Protein AF-A0A2N6FPE3-F1 (afdb_monomer)

Mean predicted aligned error: 8.56 Å

Radius of gyration: 13.71 Å; Cα contacts (8 Å, |Δi|>4): 95; chains: 1; bounding box: 36×28×33 Å

Structure (mmCIF, N/CA/C/O backbone):
data_AF-A0A2N6FPE3-F1
#
_entry.id   AF-A0A2N6FPE3-F1
#
loop_
_atom_site.group_PDB
_atom_site.id
_atom_site.type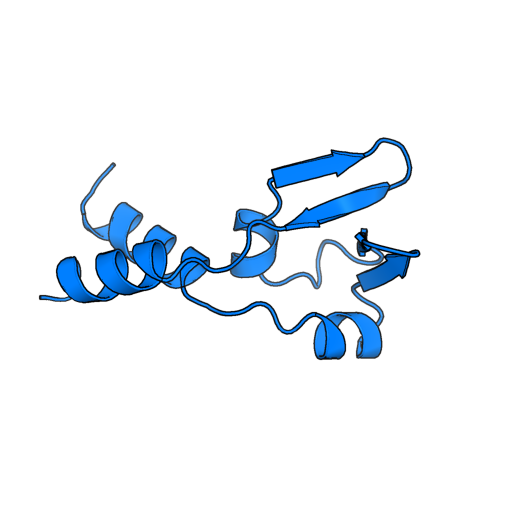_symbol
_atom_site.label_atom_id
_atom_site.label_alt_id
_atom_site.label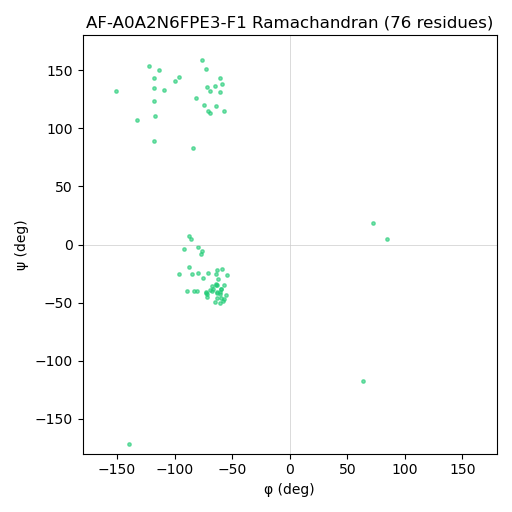_comp_id
_atom_site.label_asym_id
_atom_site.label_entity_id
_atom_site.label_seq_id
_atom_site.pdbx_PDB_ins_code
_atom_site.Cartn_x
_atom_site.Cartn_y
_atom_site.Cartn_z
_atom_site.occupancy
_atom_site.B_iso_or_equiv
_atom_site.auth_seq_id
_atom_site.auth_comp_id
_atom_site.auth_asym_id
_atom_site.auth_atom_id
_atom_site.pdbx_PDB_model_num
ATOM 1 N N . MET A 1 1 ? -2.477 17.002 16.388 1.00 55.62 1 MET A N 1
ATOM 2 C CA . MET A 1 1 ? -3.419 16.146 15.647 1.00 55.62 1 MET A CA 1
ATOM 3 C C . MET A 1 1 ? -4.805 16.403 16.185 1.00 55.62 1 MET A C 1
ATOM 5 O O . MET A 1 1 ? -5.087 16.045 17.327 1.00 55.62 1 MET A O 1
ATOM 9 N N . SER A 1 2 ? -5.625 17.071 15.387 1.00 72.62 2 SER A N 1
ATOM 10 C CA . SER A 1 2 ? -7.043 17.282 15.679 1.00 72.62 2 SER A CA 1
ATOM 11 C C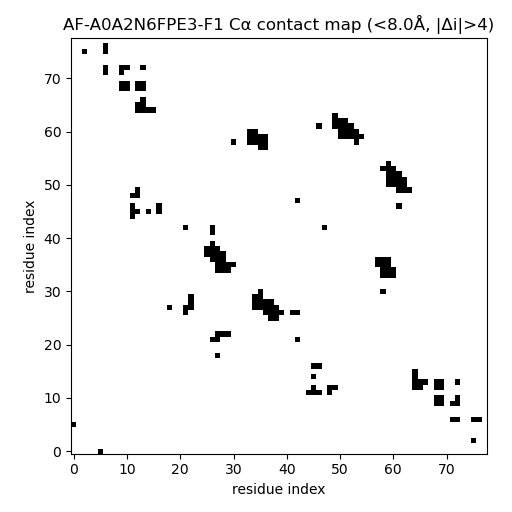 . SER A 1 2 ? -7.843 16.002 15.404 1.00 72.62 2 SER A C 1
ATOM 13 O O . SER A 1 2 ? -7.390 15.116 14.677 1.00 72.62 2 SER A O 1
ATOM 15 N N . LYS A 1 3 ? -9.037 15.868 16.000 1.00 70.19 3 LYS A N 1
ATOM 16 C CA . LYS A 1 3 ? -9.910 14.694 15.790 1.00 70.19 3 LYS A CA 1
ATOM 17 C C . LYS A 1 3 ? -10.262 14.482 14.313 1.00 70.19 3 LYS A C 1
ATOM 19 O O . LYS A 1 3 ? -10.356 13.340 13.878 1.00 70.19 3 LYS A O 1
ATOM 24 N N . GLU A 1 4 ? -10.417 15.569 13.565 1.00 73.69 4 GLU A N 1
ATOM 25 C CA . GLU A 1 4 ? -10.720 15.560 12.130 1.00 73.69 4 GLU A CA 1
ATOM 26 C C . GLU A 1 4 ? -9.572 14.941 11.321 1.00 73.69 4 GLU A C 1
ATOM 28 O O . GLU A 1 4 ? -9.795 13.970 10.601 1.00 73.69 4 GLU A O 1
ATOM 33 N N . GLU A 1 5 ? -8.327 15.375 11.556 1.00 69.62 5 GLU A N 1
ATOM 34 C CA . GLU A 1 5 ? -7.138 14.793 10.909 1.00 69.62 5 GLU A CA 1
ATOM 35 C C . GLU A 1 5 ? -6.982 13.294 11.217 1.00 69.62 5 GLU A C 1
ATOM 37 O O . GLU A 1 5 ? -6.581 12.502 10.364 1.00 69.62 5 GLU A O 1
ATOM 42 N N . ALA A 1 6 ? -7.298 12.881 12.449 1.00 67.88 6 ALA A N 1
ATOM 43 C CA . ALA A 1 6 ? -7.236 11.477 12.845 1.00 67.88 6 ALA A CA 1
ATOM 44 C C . ALA A 1 6 ? -8.301 10.628 12.131 1.00 67.88 6 ALA A C 1
ATOM 46 O O . ALA A 1 6 ? -8.039 9.475 11.787 1.00 67.88 6 ALA A O 1
ATOM 47 N N . LEU A 1 7 ? -9.488 11.191 11.895 1.00 72.12 7 LEU A N 1
ATOM 48 C CA . LEU A 1 7 ? -10.598 10.526 11.220 1.00 72.12 7 LEU A CA 1
ATOM 49 C C . LEU A 1 7 ? -10.331 10.379 9.719 1.00 72.12 7 LEU A C 1
ATOM 51 O O . LEU A 1 7 ? -10.560 9.304 9.164 1.00 72.12 7 LEU A O 1
ATOM 55 N N . GLU A 1 8 ? -9.786 11.409 9.073 1.00 70.94 8 GLU A N 1
ATOM 56 C CA . GLU A 1 8 ? -9.367 11.346 7.668 1.00 70.94 8 GLU A CA 1
ATOM 57 C C . GLU A 1 8 ? -8.244 10.330 7.455 1.00 70.94 8 GLU A C 1
ATOM 59 O O . GLU A 1 8 ? -8.354 9.456 6.593 1.00 70.94 8 GLU A O 1
ATOM 64 N N . LYS A 1 9 ? -7.218 10.344 8.316 1.00 68.25 9 LYS A N 1
ATOM 65 C CA . LYS A 1 9 ? -6.157 9.327 8.287 1.00 68.25 9 LYS A CA 1
ATOM 66 C C . LYS A 1 9 ? -6.700 7.922 8.515 1.00 68.25 9 LYS A C 1
ATOM 68 O O . LYS A 1 9 ? -6.315 6.990 7.811 1.00 68.25 9 LYS A O 1
ATOM 73 N N . ALA A 1 10 ? -7.618 7.748 9.465 1.00 68.38 10 ALA A N 1
ATOM 74 C CA . ALA A 1 10 ? -8.232 6.451 9.720 1.00 68.38 10 ALA A CA 1
ATOM 75 C C . ALA A 1 10 ? -9.037 5.959 8.506 1.00 68.38 10 ALA A C 1
ATOM 77 O O . ALA A 1 10 ? -8.923 4.787 8.148 1.00 68.38 10 ALA A O 1
ATOM 78 N N . LYS A 1 11 ? -9.800 6.840 7.841 1.00 69.88 11 LYS A N 1
ATOM 79 C CA . LYS A 1 11 ? -10.536 6.512 6.610 1.00 69.88 11 LYS A CA 1
ATOM 80 C C . LYS A 1 11 ? -9.582 6.082 5.503 1.00 69.88 11 LYS A C 1
ATOM 82 O O . LYS A 1 11 ? -9.753 4.989 4.971 1.00 69.88 11 LYS A O 1
ATOM 87 N N . SER A 1 12 ? -8.532 6.859 5.238 1.00 68.38 12 SER A N 1
ATOM 88 C CA . SER A 1 12 ? -7.498 6.504 4.259 1.00 68.38 12 SER A CA 1
ATOM 89 C C . SER A 1 12 ? -6.871 5.142 4.560 1.00 68.38 12 SER A C 1
ATOM 91 O O . SER A 1 12 ? -6.753 4.307 3.668 1.00 68.38 12 SER A O 1
ATOM 93 N N . LEU A 1 13 ? -6.553 4.850 5.826 1.00 66.19 13 LEU A N 1
ATOM 94 C CA . LEU A 1 13 ? -5.998 3.560 6.253 1.00 66.19 13 LEU A CA 1
ATOM 95 C C . LEU A 1 13 ? -7.003 2.397 6.216 1.00 66.19 13 LEU A C 1
ATOM 97 O O . LEU A 1 13 ? -6.581 1.243 6.075 1.00 66.19 13 LEU A O 1
ATOM 101 N N . ALA A 1 14 ? -8.302 2.668 6.314 1.00 68.56 14 ALA A N 1
ATOM 102 C CA . ALA A 1 14 ? -9.362 1.668 6.228 1.00 68.56 14 ALA A CA 1
ATOM 103 C C . ALA A 1 14 ? -9.772 1.353 4.781 1.00 68.56 14 ALA A C 1
ATOM 105 O O . ALA A 1 14 ? -10.225 0.239 4.524 1.00 68.56 14 ALA A O 1
ATOM 106 N N . THR A 1 15 ? -9.574 2.280 3.837 1.00 73.62 15 THR A N 1
ATOM 107 C CA . THR A 1 15 ? -9.857 2.054 2.413 1.00 73.62 15 THR A CA 1
ATOM 108 C C . THR A 1 15 ? -8.936 0.962 1.863 1.00 73.62 15 THR A C 1
ATOM 110 O O . THR A 1 15 ? -7.710 1.112 1.934 1.00 73.62 15 THR A O 1
ATOM 113 N N . PRO A 1 16 ? -9.462 -0.170 1.367 1.00 70.75 16 PRO A N 1
ATOM 114 C CA . PRO A 1 16 ? -8.633 -1.182 0.724 1.00 70.75 16 PRO A CA 1
ATOM 115 C C . PRO A 1 16 ? -8.031 -0.609 -0.564 1.00 70.75 16 PRO A C 1
ATOM 117 O O . PRO A 1 16 ? -8.722 0.061 -1.323 1.00 70.75 16 PRO A O 1
ATOM 120 N N . ILE A 1 17 ? -6.740 -0.858 -0.796 1.00 78.00 17 ILE A N 1
ATOM 121 C CA . ILE A 1 17 ? -6.103 -0.507 -2.070 1.00 78.00 17 ILE A CA 1
ATOM 122 C C . ILE A 1 17 ? -6.444 -1.608 -3.069 1.00 78.00 17 ILE A C 1
ATOM 124 O O . ILE A 1 17 ? -6.163 -2.781 -2.804 1.00 78.00 17 ILE A O 1
ATOM 128 N N . ASP A 1 18 ? -7.001 -1.230 -4.215 1.00 83.19 18 ASP A N 1
ATOM 129 C CA . ASP A 1 18 ? -7.239 -2.155 -5.317 1.00 83.19 18 ASP A CA 1
ATOM 130 C C . ASP A 1 18 ? -5.970 -2.303 -6.165 1.00 83.19 18 ASP A C 1
ATOM 132 O O . ASP A 1 18 ? -5.748 -1.606 -7.153 1.00 83.19 18 ASP A O 1
ATOM 136 N N . PHE A 1 19 ? -5.063 -3.173 -5.716 1.00 80.50 19 PHE A N 1
ATOM 137 C CA . PHE A 1 19 ? -3.791 -3.386 -6.407 1.00 80.50 19 PHE A CA 1
ATOM 138 C C . PHE A 1 19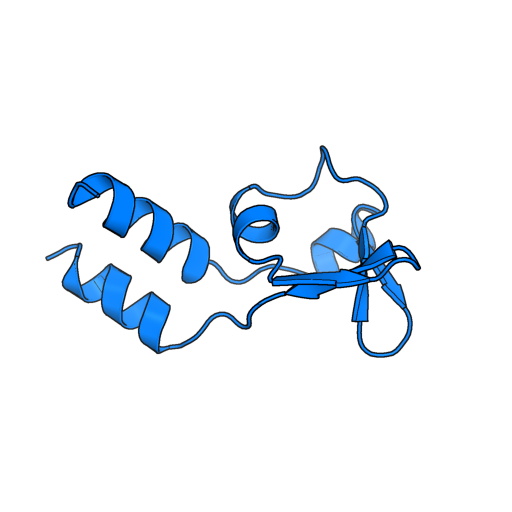 ? -3.973 -3.936 -7.824 1.00 80.50 19 PHE A C 1
ATOM 140 O O . PHE A 1 19 ? -3.136 -3.661 -8.675 1.00 80.50 19 PHE A O 1
ATOM 147 N N . ASP A 1 20 ? -5.035 -4.705 -8.072 1.00 82.31 20 ASP A N 1
ATOM 148 C CA . ASP A 1 20 ? -5.294 -5.312 -9.378 1.00 82.31 20 ASP A CA 1
ATOM 149 C C . ASP A 1 20 ? -5.718 -4.237 -10.385 1.00 82.31 20 ASP A C 1
ATOM 151 O O . ASP A 1 20 ? -5.133 -4.146 -11.463 1.00 82.31 20 ASP A O 1
ATOM 155 N N . ALA A 1 21 ? -6.620 -3.334 -9.978 1.00 84.88 21 ALA A N 1
ATOM 156 C CA . ALA A 1 21 ? -6.990 -2.165 -10.771 1.00 84.88 21 ALA A CA 1
ATOM 157 C C . ALA A 1 21 ? -5.781 -1.264 -11.062 1.00 84.88 21 ALA A C 1
ATOM 159 O O . ALA A 1 21 ? -5.549 -0.898 -12.210 1.00 84.88 21 ALA A O 1
ATOM 160 N N . LEU A 1 22 ? -4.949 -0.970 -10.057 1.00 85.94 22 LEU A N 1
ATOM 161 C CA . LEU A 1 22 ? -3.753 -0.143 -10.249 1.00 85.94 22 LEU A CA 1
ATOM 162 C C . LEU A 1 22 ? -2.728 -0.790 -11.193 1.00 85.94 22 LEU A C 1
ATOM 164 O O . LEU A 1 22 ? -2.035 -0.081 -11.923 1.00 85.94 22 LEU A O 1
ATOM 168 N N . VAL A 1 23 ? -2.615 -2.121 -11.188 1.00 87.88 23 VAL A N 1
ATOM 169 C CA . VAL A 1 23 ? -1.765 -2.842 -12.146 1.00 87.88 23 VAL A CA 1
ATOM 170 C 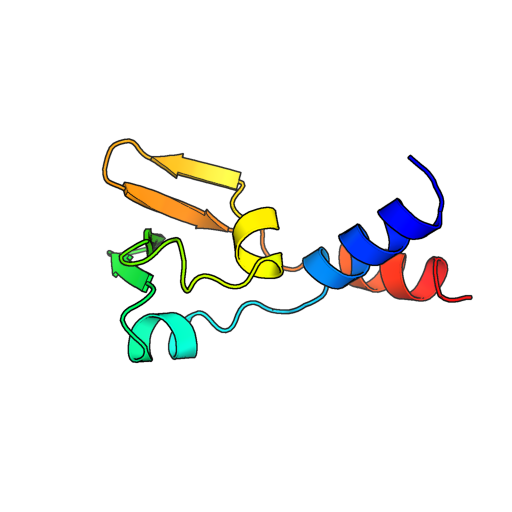C . VAL A 1 23 ? -2.374 -2.822 -13.547 1.00 87.88 23 VAL A C 1
ATOM 172 O O . VAL A 1 23 ? -1.659 -2.574 -14.515 1.00 87.88 23 VAL A O 1
ATOM 175 N N . ALA A 1 24 ? -3.688 -3.021 -13.663 1.00 87.75 24 ALA A N 1
ATOM 176 C CA . ALA A 1 24 ? -4.404 -2.964 -14.935 1.00 87.75 24 ALA A CA 1
ATOM 177 C C . ALA A 1 24 ? -4.359 -1.566 -15.577 1.00 87.75 24 ALA A C 1
ATOM 179 O O . ALA A 1 24 ? -4.247 -1.449 -16.795 1.00 87.75 24 ALA A O 1
ATOM 180 N N . GLU A 1 25 ? -4.388 -0.505 -14.769 1.00 86.81 25 GLU A N 1
ATOM 181 C CA . GLU A 1 25 ? -4.252 0.882 -15.227 1.00 86.81 25 GLU A CA 1
ATOM 182 C C . GLU A 1 25 ? -2.810 1.280 -15.587 1.00 86.81 25 GLU A 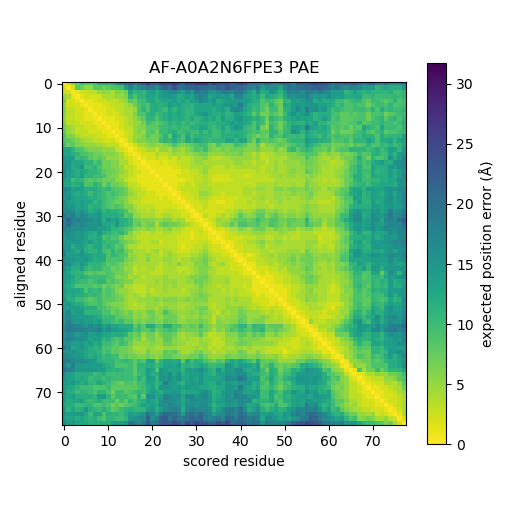C 1
ATOM 184 O O . GLU A 1 25 ? -2.584 2.393 -16.071 1.00 86.81 25 GLU A O 1
ATOM 189 N N . GLY A 1 26 ? -1.829 0.400 -15.352 1.00 86.56 26 GLY A N 1
ATOM 190 C CA . GLY A 1 26 ? -0.411 0.682 -15.582 1.00 86.56 26 GLY A CA 1
ATOM 191 C C . GLY A 1 26 ? 0.198 1.649 -14.562 1.00 86.56 26 GLY A C 1
ATOM 192 O O . GLY A 1 26 ? 1.249 2.225 -14.820 1.00 86.56 26 GLY A O 1
ATOM 193 N N . ILE A 1 27 ? -0.451 1.837 -13.410 1.00 87.75 27 ILE A N 1
ATOM 194 C CA . ILE A 1 27 ? 0.017 2.692 -12.309 1.00 87.75 27 ILE A CA 1
ATOM 195 C C . ILE A 1 27 ? 1.017 1.920 -11.443 1.00 87.75 27 ILE A C 1
ATOM 197 O O . ILE A 1 27 ? 2.041 2.456 -11.009 1.00 87.75 27 ILE A O 1
ATOM 201 N N . LEU A 1 28 ? 0.730 0.638 -11.206 1.00 88.50 28 LEU A N 1
ATOM 202 C CA . LEU A 1 28 ? 1.610 -0.298 -10.521 1.00 88.50 28 LEU A CA 1
ATOM 203 C C . LEU A 1 28 ? 2.083 -1.397 -11.471 1.00 88.50 28 LEU A C 1
ATOM 205 O O . LEU A 1 28 ? 1.372 -1.842 -12.359 1.00 88.50 28 LEU A O 1
ATOM 209 N N . GLU A 1 29 ? 3.277 -1.912 -11.224 1.00 88.25 29 GLU A N 1
ATOM 210 C CA . GLU A 1 29 ? 3.794 -3.103 -11.884 1.00 88.25 29 GLU A CA 1
ATOM 211 C C . GLU A 1 29 ? 4.044 -4.188 -10.841 1.00 88.25 29 GLU A C 1
ATOM 213 O O . GLU A 1 29 ? 4.789 -3.993 -9.877 1.00 88.25 29 GLU A O 1
ATOM 218 N N . LYS A 1 30 ? 3.439 -5.363 -11.017 1.00 85.00 30 LYS A N 1
ATOM 219 C CA . LYS A 1 30 ? 3.683 -6.497 -10.123 1.00 85.00 30 LYS A CA 1
ATOM 220 C C . LYS A 1 30 ? 5.095 -7.047 -10.356 1.00 85.00 30 LYS A C 1
ATOM 222 O O . LYS A 1 30 ? 5.394 -7.608 -11.407 1.00 85.00 30 LYS A O 1
ATOM 227 N N . LYS A 1 31 ? 5.967 -6.934 -9.350 1.00 82.56 31 LYS A N 1
ATOM 228 C CA . LYS A 1 31 ? 7.355 -7.426 -9.370 1.00 82.56 31 LYS A CA 1
ATOM 229 C C . LYS A 1 31 ? 7.557 -8.483 -8.287 1.00 82.56 31 LYS A C 1
ATOM 231 O O . LYS A 1 31 ? 7.963 -8.188 -7.160 1.00 82.56 31 LYS A O 1
ATOM 236 N N . GLY A 1 32 ? 7.308 -9.743 -8.647 1.00 79.38 32 GLY A N 1
ATOM 237 C CA . GLY A 1 32 ? 7.450 -10.889 -7.745 1.00 79.38 32 GLY A CA 1
ATOM 238 C C . GLY A 1 32 ? 6.468 -10.814 -6.573 1.00 79.38 32 GLY A C 1
ATOM 239 O O . GLY A 1 32 ? 5.258 -10.820 -6.781 1.00 79.38 32 GLY A O 1
ATOM 240 N N . ALA A 1 33 ? 6.993 -10.731 -5.347 1.00 73.81 33 ALA A N 1
ATOM 241 C CA . ALA A 1 33 ? 6.201 -10.634 -4.116 1.00 73.81 33 ALA A CA 1
ATOM 242 C C . ALA A 1 33 ? 5.777 -9.196 -3.740 1.00 73.81 33 ALA A C 1
ATOM 244 O O . ALA A 1 33 ? 5.208 -8.990 -2.670 1.00 73.81 33 ALA A O 1
ATOM 245 N N . GLY A 1 34 ? 6.070 -8.199 -4.581 1.00 78.75 34 GLY A N 1
ATOM 246 C CA . GLY A 1 34 ? 5.721 -6.798 -4.337 1.00 78.75 34 GLY A CA 1
ATOM 247 C C . GLY A 1 34 ? 5.244 -6.076 -5.593 1.00 78.75 34 GLY A C 1
ATOM 248 O O . GLY A 1 34 ? 5.057 -6.685 -6.649 1.00 78.75 34 GLY A O 1
ATOM 249 N N . TYR A 1 35 ? 5.076 -4.762 -5.468 1.00 85.50 35 TYR A N 1
ATOM 250 C CA . TYR A 1 35 ? 4.658 -3.875 -6.551 1.00 85.50 35 TYR A CA 1
ATOM 251 C C . TYR A 1 35 ? 5.712 -2.790 -6.767 1.00 85.50 35 TYR A C 1
ATOM 253 O O . TYR A 1 35 ? 6.448 -2.450 -5.846 1.00 85.50 35 TYR A O 1
ATOM 261 N N . LYS A 1 36 ? 5.799 -2.253 -7.977 1.00 87.62 36 LYS A N 1
ATOM 262 C CA . LYS A 1 36 ? 6.631 -1.106 -8.342 1.00 87.62 36 LYS A CA 1
ATOM 263 C C . LYS A 1 36 ? 5.719 0.017 -8.816 1.00 87.62 36 LYS A C 1
ATOM 265 O O . LYS A 1 36 ? 4.795 -0.254 -9.573 1.00 87.62 36 LYS A O 1
ATOM 270 N N . ILE A 1 37 ? 5.949 1.247 -8.360 1.00 86.06 37 ILE A N 1
ATOM 271 C CA . ILE A 1 37 ? 5.207 2.405 -8.876 1.00 86.06 37 ILE A CA 1
ATOM 272 C C . ILE A 1 37 ? 5.749 2.718 -10.265 1.00 86.06 37 ILE A C 1
ATOM 274 O O . ILE A 1 37 ? 6.942 2.983 -10.408 1.00 86.06 37 ILE A O 1
ATOM 278 N N . LEU A 1 38 ? 4.876 2.665 -11.265 1.00 86.31 38 LEU A N 1
ATOM 279 C CA . LEU A 1 38 ? 5.150 3.192 -12.597 1.00 86.31 38 LEU A CA 1
ATOM 280 C C . LEU A 1 38 ? 4.744 4.662 -12.673 1.00 86.31 38 LEU A C 1
ATOM 282 O O . LEU A 1 38 ? 5.491 5.469 -13.214 1.00 86.31 38 LEU A O 1
ATOM 286 N N . ASP A 1 39 ? 3.606 5.005 -12.065 1.00 85.81 39 ASP A N 1
ATOM 287 C CA . ASP A 1 39 ? 3.053 6.354 -12.097 1.00 85.81 39 ASP A CA 1
ATOM 288 C C . ASP A 1 39 ? 2.630 6.809 -10.692 1.00 85.81 39 ASP A C 1
ATOM 290 O O . ASP A 1 39 ? 1.666 6.315 -10.105 1.00 85.81 39 ASP A O 1
ATOM 294 N N . MET A 1 40 ? 3.405 7.722 -10.100 1.00 80.19 40 MET A N 1
ATOM 295 C CA . MET A 1 40 ? 3.136 8.208 -8.743 1.00 80.19 40 MET A CA 1
ATOM 296 C C . MET A 1 40 ? 2.028 9.265 -8.722 1.00 80.19 40 MET A C 1
ATOM 298 O O . MET A 1 40 ? 1.364 9.424 -7.700 1.00 80.19 40 MET A O 1
ATOM 302 N N . GLU A 1 41 ? 1.803 9.972 -9.829 1.00 83.50 41 GLU A N 1
ATOM 303 C CA . GLU A 1 41 ? 0.786 11.022 -9.913 1.00 83.50 41 GLU A CA 1
ATOM 304 C C . GLU A 1 41 ? -0.614 10.416 -9.951 1.00 83.50 41 GLU A C 1
ATOM 306 O O . GLU A 1 41 ? -1.499 10.876 -9.231 1.00 83.50 41 GLU A O 1
ATOM 311 N N . ARG A 1 42 ? -0.782 9.315 -10.691 1.00 83.31 42 ARG A N 1
ATOM 312 C CA . ARG A 1 42 ? -2.045 8.569 -10.783 1.00 83.31 42 ARG A CA 1
ATOM 313 C C . ARG A 1 42 ? -2.340 7.684 -9.573 1.00 83.31 42 ARG A C 1
ATOM 315 O O . ARG A 1 42 ? -3.436 7.135 -9.474 1.00 83.31 42 ARG A O 1
ATOM 322 N N . LEU A 1 43 ? -1.396 7.533 -8.642 1.00 83.00 43 LEU A N 1
ATOM 323 C CA . LEU A 1 43 ? -1.618 6.739 -7.438 1.00 83.00 43 LEU A CA 1
ATOM 324 C C . LEU A 1 43 ? -2.630 7.449 -6.511 1.00 83.00 43 LEU A C 1
ATOM 326 O O . LEU A 1 43 ? -2.447 8.631 -6.210 1.00 83.00 43 LEU A O 1
ATOM 330 N N . PRO A 1 44 ? -3.656 6.752 -5.994 1.00 81.69 44 PRO A N 1
ATOM 331 C CA . PRO A 1 44 ? -4.599 7.346 -5.054 1.00 81.69 44 PRO A CA 1
ATOM 332 C C . PRO A 1 44 ? -3.902 7.827 -3.779 1.00 81.69 44 PRO A C 1
ATOM 334 O O . PRO A 1 44 ? -3.024 7.136 -3.256 1.00 81.69 44 PRO A O 1
ATOM 337 N N . ASP A 1 45 ? -4.338 8.949 -3.205 1.00 79.81 45 ASP A N 1
ATOM 338 C CA . ASP A 1 45 ? -3.717 9.503 -1.991 1.00 79.81 45 ASP A CA 1
ATOM 339 C C . ASP A 1 45 ? -3.763 8.529 -0.808 1.00 79.81 45 ASP A C 1
ATOM 341 O O . ASP A 1 45 ? -2.770 8.338 -0.112 1.00 79.81 45 ASP A O 1
ATOM 345 N N . HIS A 1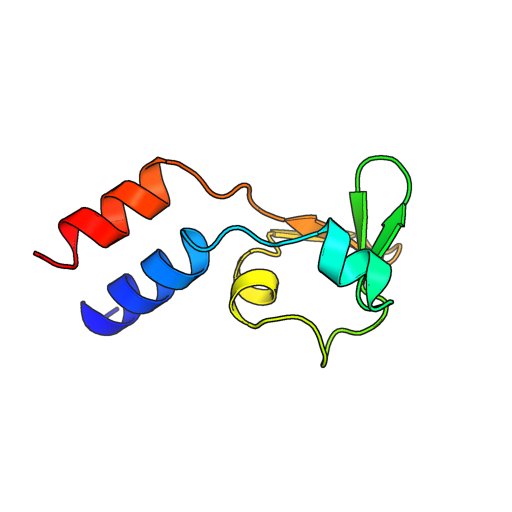 46 ? -4.865 7.792 -0.648 1.00 75.25 46 HIS A N 1
ATOM 346 C CA . HIS A 1 46 ? -4.975 6.754 0.382 1.00 75.25 46 HIS A CA 1
ATOM 347 C C . HIS A 1 46 ? -3.993 5.586 0.175 1.00 75.25 46 HIS A C 1
ATOM 349 O O . HIS A 1 46 ? -3.647 4.900 1.135 1.00 75.25 46 HIS A O 1
ATOM 355 N N . ALA A 1 47 ? -3.556 5.333 -1.064 1.00 79.81 47 ALA A N 1
ATOM 356 C CA . ALA A 1 47 ? -2.536 4.337 -1.366 1.00 79.81 47 ALA A CA 1
ATOM 357 C C . ALA A 1 47 ? -1.134 4.894 -1.094 1.00 79.81 47 ALA A C 1
ATOM 359 O O . ALA A 1 47 ? -0.321 4.178 -0.508 1.00 79.81 47 ALA A O 1
ATOM 360 N N . LYS A 1 48 ? -0.881 6.170 -1.431 1.00 81.00 48 LYS A N 1
ATOM 361 C CA . LYS A 1 48 ? 0.362 6.890 -1.093 1.00 81.00 48 LYS A CA 1
ATOM 362 C C . LYS A 1 48 ? 0.610 6.892 0.415 1.00 81.00 48 LYS A C 1
ATOM 364 O O . LYS A 1 48 ? 1.695 6.515 0.847 1.00 81.00 48 LYS A O 1
ATOM 369 N N . ASP A 1 49 ? -0.415 7.200 1.210 1.00 77.50 49 ASP A N 1
ATOM 370 C CA . ASP A 1 49 ? -0.344 7.233 2.681 1.00 77.50 49 ASP A CA 1
ATOM 371 C C . ASP A 1 49 ? -0.025 5.861 3.305 1.00 77.50 49 ASP A C 1
ATOM 373 O O . ASP A 1 49 ? 0.467 5.759 4.427 1.00 77.50 49 ASP A O 1
ATOM 377 N N . LYS A 1 50 ? -0.292 4.773 2.574 1.00 75.19 50 LYS A N 1
ATOM 378 C CA . LYS A 1 50 ? -0.016 3.399 3.013 1.00 75.19 50 LYS A CA 1
ATOM 379 C C . LYS A 1 50 ? 1.350 2.886 2.577 1.00 75.19 50 LYS A C 1
ATOM 381 O O . LYS A 1 50 ? 1.684 1.757 2.948 1.00 75.19 50 LYS A O 1
ATOM 386 N N . ILE A 1 51 ? 2.126 3.642 1.799 1.00 82.56 51 ILE A N 1
ATOM 387 C CA . ILE A 1 51 ? 3.485 3.247 1.418 1.00 82.56 51 ILE A CA 1
ATOM 388 C C . ILE A 1 51 ? 4.358 3.312 2.669 1.00 82.56 51 ILE A C 1
ATOM 390 O O . ILE A 1 51 ? 4.615 4.379 3.215 1.00 82.56 51 ILE A O 1
ATOM 394 N N . THR A 1 52 ? 4.825 2.156 3.132 1.00 78.94 52 THR A N 1
ATOM 395 C CA . THR A 1 52 ? 5.702 2.078 4.309 1.00 78.94 52 THR A CA 1
ATOM 396 C C . THR A 1 52 ? 7.170 2.020 3.949 1.00 78.94 52 THR A C 1
ATOM 398 O O . THR A 1 52 ? 8.019 2.347 4.768 1.00 78.94 52 THR A O 1
ATOM 401 N N . GLU A 1 53 ? 7.480 1.527 2.755 1.00 80.62 53 GLU A N 1
ATOM 402 C CA . GLU A 1 53 ? 8.853 1.291 2.340 1.00 80.62 53 GLU A CA 1
ATOM 403 C C . GLU A 1 53 ? 8.952 1.437 0.827 1.00 80.62 53 GLU A C 1
ATOM 405 O O . GLU A 1 53 ? 8.156 0.850 0.089 1.00 80.62 53 GLU A O 1
ATOM 410 N N . ILE A 1 54 ? 9.950 2.199 0.386 1.00 81.44 54 ILE A N 1
ATOM 411 C CA . ILE A 1 54 ? 10.352 2.317 -1.012 1.00 81.44 54 ILE A CA 1
ATOM 412 C C . ILE A 1 54 ? 11.776 1.776 -1.088 1.00 81.44 54 ILE A C 1
ATOM 414 O O . ILE A 1 54 ? 12.708 2.350 -0.532 1.00 81.44 54 ILE A O 1
ATOM 418 N N . SER A 1 55 ? 11.940 0.626 -1.730 1.00 80.44 55 SER A N 1
ATOM 419 C CA . SER A 1 55 ? 13.249 0.046 -2.018 1.00 80.44 55 SER A CA 1
ATOM 420 C C . SER A 1 55 ? 13.948 0.840 -3.121 1.00 80.44 55 SER A C 1
ATOM 422 O O . SER A 1 55 ? 13.298 1.339 -4.037 1.00 80.44 55 SER A O 1
ATOM 424 N N . SER A 1 56 ? 15.281 0.861 -3.106 1.00 74.00 56 SER A N 1
ATOM 425 C CA . SER A 1 56 ? 16.109 1.540 -4.118 1.00 74.00 56 SER A CA 1
ATOM 426 C C . SER A 1 56 ? 15.885 1.041 -5.557 1.00 74.00 56 SER A C 1
ATOM 428 O O . SER A 1 56 ? 16.154 1.765 -6.505 1.00 74.00 56 SER A O 1
ATOM 430 N N . ASP A 1 57 ? 15.345 -0.171 -5.726 1.00 72.69 57 ASP A N 1
ATOM 431 C CA . ASP A 1 57 ? 14.966 -0.778 -7.018 1.00 72.69 57 ASP A CA 1
ATOM 432 C C . ASP A 1 57 ? 13.600 -0.274 -7.563 1.00 72.69 57 ASP A C 1
ATOM 434 O O . ASP A 1 57 ? 13.129 -0.660 -8.641 1.00 72.69 57 ASP A O 1
ATOM 438 N N . GLY A 1 58 ? 12.922 0.588 -6.797 1.00 74.19 58 GLY A N 1
ATOM 439 C CA . GLY A 1 58 ? 11.579 1.101 -7.082 1.00 74.19 58 GLY A CA 1
A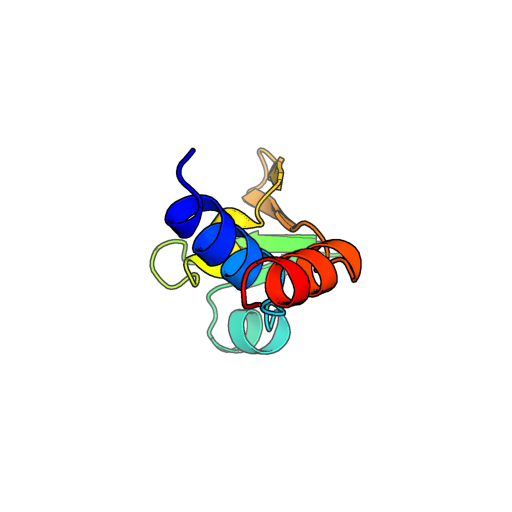TOM 440 C C . GLY A 1 58 ? 10.446 0.186 -6.607 1.00 74.19 58 GLY A C 1
ATOM 441 O O . GLY A 1 58 ? 9.279 0.470 -6.864 1.00 74.19 58 GLY A O 1
ATOM 442 N N . LYS A 1 59 ? 10.759 -0.915 -5.911 1.00 81.31 59 LYS A N 1
ATOM 443 C CA . LYS A 1 59 ? 9.743 -1.751 -5.257 1.00 81.31 59 LYS A CA 1
ATOM 444 C C . LYS A 1 59 ? 9.176 -1.033 -4.045 1.00 81.31 59 LYS A C 1
ATOM 446 O O . LYS A 1 59 ? 9.927 -0.530 -3.217 1.00 81.31 59 LYS A O 1
ATOM 451 N N . ILE A 1 60 ? 7.865 -1.072 -3.900 1.00 81.38 60 ILE A N 1
ATOM 452 C CA . ILE A 1 60 ? 7.157 -0.493 -2.772 1.00 81.38 60 ILE A CA 1
ATOM 453 C C . ILE A 1 60 ? 6.415 -1.557 -1.973 1.00 81.38 60 ILE A C 1
ATOM 455 O O . ILE A 1 60 ? 5.858 -2.518 -2.517 1.00 81.38 60 ILE A O 1
ATOM 459 N N . LYS A 1 61 ? 6.407 -1.371 -0.654 1.00 79.44 61 LYS A N 1
ATOM 460 C CA . LYS A 1 61 ? 5.562 -2.133 0.263 1.00 79.44 61 LYS A CA 1
ATOM 461 C C . LYS A 1 61 ? 4.467 -1.232 0.795 1.00 79.44 61 LYS A C 1
ATOM 463 O O . LYS A 1 61 ? 4.724 -0.124 1.265 1.00 79.44 61 LYS A O 1
ATOM 468 N N . PHE A 1 62 ? 3.257 -1.762 0.758 1.00 78.00 62 PHE A N 1
ATOM 469 C CA . PHE A 1 62 ? 2.101 -1.135 1.365 1.00 78.00 62 PHE A CA 1
ATOM 470 C C . PHE A 1 62 ? 1.813 -1.780 2.716 1.00 78.00 62 PHE A C 1
ATOM 472 O O . PHE A 1 62 ? 1.861 -3.006 2.859 1.00 78.00 62 PHE A O 1
ATOM 479 N N . SER A 1 63 ? 1.436 -0.961 3.692 1.00 72.75 63 SER A N 1
ATOM 480 C CA . SER A 1 63 ? 0.775 -1.447 4.897 1.00 72.75 63 SER A CA 1
ATOM 481 C C . SER A 1 63 ? -0.532 -2.137 4.524 1.00 72.75 63 SER A C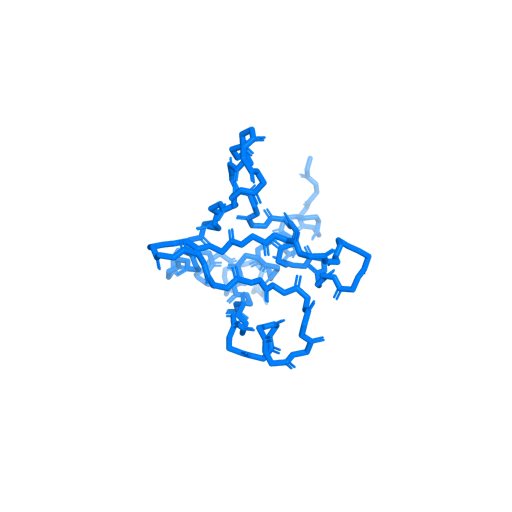 1
ATOM 483 O O . SER A 1 63 ? -1.367 -1.579 3.807 1.00 72.75 63 SER A O 1
ATOM 485 N N . LYS A 1 64 ? -0.752 -3.346 5.051 1.00 66.50 64 LYS A N 1
ATOM 486 C CA . LYS A 1 64 ? -2.064 -3.995 4.956 1.00 66.50 64 LYS A CA 1
ATOM 487 C C . LYS A 1 64 ? -3.114 -3.108 5.621 1.00 66.50 64 LYS A C 1
ATOM 489 O O . LYS A 1 64 ? -2.895 -2.605 6.721 1.00 66.50 64 LYS A O 1
ATOM 494 N N . ALA A 1 65 ? -4.282 -2.986 4.992 1.00 64.31 65 ALA A N 1
ATOM 495 C CA . ALA A 1 65 ? -5.463 -2.487 5.684 1.00 64.31 65 ALA A CA 1
ATOM 496 C C . ALA A 1 65 ? -5.713 -3.396 6.899 1.00 64.31 65 ALA A C 1
ATOM 498 O O . ALA A 1 65 ? -5.924 -4.603 6.755 1.00 64.31 65 ALA A O 1
ATOM 499 N N . THR A 1 66 ? -5.597 -2.845 8.106 1.00 62.84 66 THR A N 1
ATOM 500 C CA . THR A 1 66 ? -5.787 -3.617 9.336 1.00 62.84 66 THR A CA 1
ATOM 501 C C . THR A 1 66 ? -7.212 -3.438 9.840 1.00 62.84 66 THR A C 1
ATOM 503 O O . THR A 1 66 ? -7.772 -2.342 9.796 1.00 62.84 66 THR A O 1
ATOM 506 N N . LYS A 1 67 ? -7.792 -4.504 10.408 1.00 64.31 67 LYS A N 1
ATOM 507 C CA . LYS A 1 67 ? -9.091 -4.432 11.105 1.00 64.31 67 LYS A CA 1
ATOM 508 C C . LYS A 1 67 ? -9.093 -3.358 12.206 1.00 64.31 67 LYS A C 1
ATOM 510 O O . LYS A 1 67 ? -10.140 -2.810 12.532 1.00 64.31 67 LYS A O 1
ATOM 515 N N . SER A 1 68 ? -7.922 -3.044 12.762 1.00 60.44 68 SER A N 1
ATOM 516 C CA . SER A 1 68 ? -7.729 -1.989 13.760 1.00 60.44 68 SER A CA 1
ATOM 517 C C . SER A 1 68 ? -7.910 -0.580 13.188 1.00 60.44 68 SER A C 1
ATOM 519 O O . SER A 1 68 ? -8.534 0.245 13.847 1.00 60.44 68 SER A O 1
ATOM 521 N N . ALA A 1 69 ? -7.442 -0.307 11.963 1.00 62.41 69 ALA A N 1
ATOM 522 C CA . ALA A 1 69 ? -7.703 0.967 11.286 1.00 62.41 69 ALA A CA 1
ATOM 523 C C . ALA A 1 69 ? -9.206 1.162 11.029 1.00 62.41 69 ALA A C 1
ATOM 525 O O . ALA A 1 69 ? -9.750 2.229 11.293 1.00 62.41 69 ALA A O 1
ATOM 526 N N . GLN A 1 70 ? -9.903 0.096 10.630 1.00 64.38 70 GLN A N 1
ATOM 527 C CA . GLN A 1 70 ? -11.353 0.128 10.425 1.00 64.38 70 GLN A CA 1
ATOM 528 C C . GLN A 1 70 ? -12.129 0.341 11.738 1.00 64.38 70 GLN A C 1
ATOM 530 O O . GLN A 1 70 ? -13.070 1.128 11.777 1.00 64.38 70 GLN A O 1
ATOM 535 N N . LYS A 1 71 ? -11.680 -0.268 12.846 1.00 64.12 71 LYS A N 1
ATOM 536 C CA . LYS A 1 71 ? -12.219 0.001 14.194 1.00 64.12 71 LYS A CA 1
ATOM 537 C C . LYS A 1 71 ? -11.995 1.441 14.659 1.00 64.12 71 LYS A C 1
ATOM 539 O O . LYS A 1 71 ? -12.828 1.973 15.384 1.00 64.12 71 LYS A O 1
ATOM 544 N N . LEU A 1 72 ? -10.876 2.065 14.289 1.00 60.88 72 LEU A N 1
ATOM 545 C CA . LEU A 1 72 ? -10.626 3.471 14.612 1.00 60.88 72 LEU A CA 1
ATOM 546 C C . LEU A 1 72 ? -11.580 4.396 13.856 1.00 60.88 72 LEU A C 1
ATOM 548 O O . LEU A 1 72 ? -12.101 5.318 14.474 1.00 60.88 72 LEU A O 1
ATOM 552 N N . VAL A 1 73 ? -11.871 4.120 12.580 1.00 64.75 73 VAL A N 1
ATOM 553 C CA . VAL A 1 73 ? -12.898 4.860 11.823 1.00 64.75 73 VAL A CA 1
ATOM 554 C C . VAL A 1 73 ? -14.254 4.765 12.511 1.00 64.75 73 VAL A C 1
ATOM 556 O O . VAL A 1 73 ? -14.889 5.790 12.732 1.00 64.75 73 VAL A O 1
ATOM 559 N N . ASP A 1 74 ? -14.670 3.560 12.897 1.00 66.50 74 ASP A N 1
ATOM 560 C CA . ASP A 1 74 ? -15.952 3.325 13.572 1.00 66.50 74 ASP A CA 1
ATOM 561 C C . ASP A 1 74 ? -16.046 4.078 14.912 1.00 66.50 74 ASP A C 1
ATOM 563 O O . ASP A 1 74 ? -17.052 4.713 15.217 1.00 66.50 74 ASP A O 1
ATOM 567 N N . LYS A 1 75 ? -14.947 4.095 15.678 1.00 63.00 75 LYS A N 1
ATOM 568 C CA . LYS A 1 75 ? -14.869 4.764 16.983 1.00 63.00 75 LYS A CA 1
ATOM 569 C C . LYS A 1 75 ? -14.766 6.290 16.894 1.00 63.00 75 LYS A C 1
ATOM 571 O O . LYS A 1 75 ? -15.163 6.967 17.833 1.00 63.00 75 LYS A O 1
ATOM 576 N N . LEU A 1 76 ? -14.185 6.817 15.818 1.00 58.56 76 LEU A N 1
ATOM 577 C CA . LEU A 1 76 ? -14.044 8.258 15.575 1.00 58.56 76 LEU A CA 1
ATOM 578 C C . LEU A 1 76 ? -15.266 8.851 14.860 1.00 58.56 76 LEU A C 1
ATOM 580 O O . LEU A 1 76 ? -15.464 10.058 14.928 1.00 58.56 76 LEU A O 1
ATOM 584 N N . SER A 1 77 ? -16.083 8.023 14.201 1.00 57.25 77 SER A N 1
ATOM 585 C CA . SER A 1 77 ? -17.319 8.441 13.516 1.00 57.25 77 SER A CA 1
ATOM 586 C C . SER A 1 77 ? -18.555 8.448 14.430 1.00 57.25 77 SER A C 1
ATOM 588 O O . SER A 1 77 ? -19.669 8.610 13.934 1.00 57.25 77 SER A O 1
ATOM 590 N N . LYS A 1 78 ? -18.372 8.240 15.739 1.00 49.56 78 LYS A N 1
ATOM 591 C CA . LYS A 1 78 ? -19.422 8.116 16.756 1.00 49.56 78 LYS A CA 1
ATOM 592 C C . LYS A 1 78 ? -19.243 9.174 17.836 1.00 49.56 78 LYS A C 1
ATOM 594 O O . LYS A 1 78 ? -20.280 9.667 18.324 1.00 49.56 78 LYS A O 1
#

Foldseek 3Di:
DDLVVLLVLLVLLQDADPVVVCVVVVQWPDDPPFIAGPNPPPDDPSQVSQFPDQDPVRTTDGDGSDVVSVVSNVVSVD

Solvent-accessible surface area (backbone atoms only — not comparable to full-atom values): 4513 Å² total; per-residue (Å²): 135,55,73,66,60,52,39,54,52,22,45,32,44,38,52,76,76,61,62,65,60,35,36,73,72,56,28,29,41,82,56,87,97,40,34,25,71,69,32,76,84,80,46,53,66,49,52,60,76,30,52,73,44,77,45,96,88,47,40,39,42,65,59,74,62,41,75,65,32,42,50,47,30,58,65,65,75,108

pLDDT: mean 75.3, std 9.2, range [49.56, 88.5]

Secondary structure (DSSP, 8-state):
--HHHHHHHHHHHHSPP-HHHHHHTTSEEEETTEEEES-SSSS-HHHHTTEEEE-TTSEEEEPP--HHHHHHHHHH--

Nearest PDB structures (foldseek):
  8cb5-assembly1_B  TM=2.025E-01  e=6.416E+00  Listeria monocytogenes

Sequence (78 aa):
MSKEEALEKAKSLATPIDFDALVAEGILEKKGAGYKILDMERLPDHAKDKITEISSDGKIKFSKATKSAQKLVDKLSK